Protein AF-K0DW41-F1 (afdb_monomer)

pLDDT: mean 79.43, std 17.38, range [34.5, 95.81]

Mean predicted aligned error: 8.84 Å

Sequence (82 aa):
MLLNRCTAQPMDNEEPAYLGILREGNLSFKHEIGFVALRDLPDPEACRTESIIFPDGSRALRMSAMKGESGWTRWTAMQPLH

Secondary structure (DSSP, 8-state):
------------S---HHHHHHHHTT---EEEEEEE--TTS--TT-EEEEEEE-TTS-EEEEEEESSSS--PPPPEEEPPP-

Solvent-accessible surface area (backbone atoms only — not comparable to full-atom values): 5110 Å² total; per-residue (Å²): 135,87,80,84,70,67,60,71,64,89,71,94,63,82,78,60,70,70,58,54,57,43,47,75,69,71,54,70,67,49,82,47,49,31,55,51,61,58,83,100,49,94,44,88,81,22,27,37,35,41,35,43,35,36,90,84,54,31,30,41,37,31,41,26,53,70,69,67,90,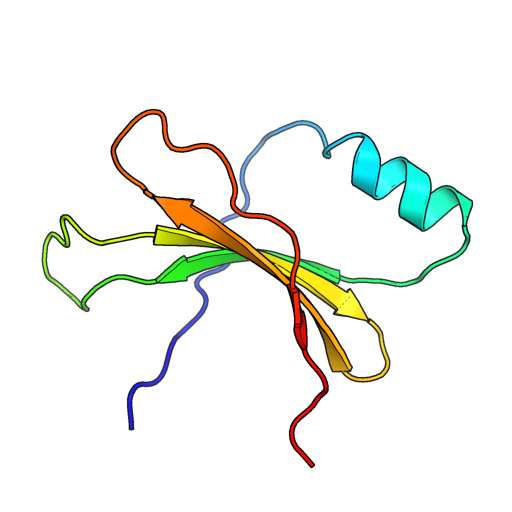56,62,70,50,72,77,41,84,42,75,57,86,130

Foldseek 3Di:
DDDPDFPFDDDPDDDPVVVVVCVVVVFDWDKGKGKDADPPDPGQAIKIKIWTAGPQRKIWIWIAGPDDPGDIDDTDIDHDDD

Structure (mmCIF, N/CA/C/O backbone):
data_AF-K0DW41-F1
#
_entry.id   AF-K0DW41-F1
#
loop_
_atom_site.group_PDB
_atom_site.id
_atom_site.type_symbol
_atom_site.label_atom_id
_atom_site.label_alt_id
_atom_site.label_comp_id
_atom_site.label_asym_id
_atom_site.label_entity_id
_atom_site.label_seq_id
_atom_site.pdbx_PDB_ins_code
_atom_site.Cartn_x
_atom_site.Cartn_y
_atom_site.Cartn_z
_atom_site.occupancy
_atom_site.B_iso_or_equiv
_atom_site.auth_seq_id
_atom_site.auth_comp_id
_atom_site.auth_asym_id
_atom_site.auth_atom_id
_atom_site.pdbx_PDB_model_num
ATOM 1 N N . MET A 1 1 ? -0.483 -19.927 -8.408 1.00 34.50 1 MET A N 1
ATOM 2 C CA . MET A 1 1 ? -0.432 -19.159 -7.145 1.00 34.50 1 MET A CA 1
ATOM 3 C C . MET A 1 1 ? 0.835 -18.315 -7.165 1.00 34.50 1 MET A C 1
ATOM 5 O O . MET A 1 1 ? 1.917 -18.879 -7.068 1.00 34.50 1 MET A O 1
ATOM 9 N N . LEU A 1 2 ? 0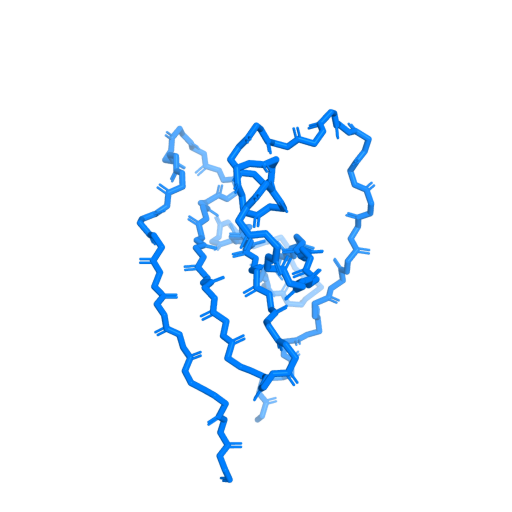.721 -17.004 -7.390 1.00 35.66 2 LEU A N 1
ATOM 10 C CA . LEU A 1 2 ? 1.855 -16.078 -7.295 1.00 35.66 2 LEU A CA 1
ATOM 11 C C . LEU A 1 2 ? 1.956 -15.623 -5.835 1.00 35.66 2 LEU A C 1
ATOM 13 O O . LEU A 1 2 ? 1.152 -14.822 -5.369 1.00 35.66 2 LEU A O 1
ATOM 17 N N . LEU A 1 3 ? 2.897 -16.207 -5.094 1.00 40.19 3 LEU A N 1
ATOM 18 C CA . LEU A 1 3 ? 3.212 -15.807 -3.724 1.00 40.19 3 LEU A CA 1
ATOM 19 C C . LEU A 1 3 ? 4.104 -14.559 -3.769 1.00 40.19 3 LEU A C 1
ATOM 21 O O . LEU A 1 3 ? 5.322 -14.676 -3.903 1.00 40.19 3 LEU A O 1
ATOM 25 N N . ASN A 1 4 ? 3.499 -13.374 -3.656 1.00 43.00 4 ASN A N 1
ATOM 26 C CA . ASN A 1 4 ? 4.231 -12.128 -3.419 1.00 43.00 4 ASN A CA 1
ATOM 27 C C . ASN A 1 4 ? 4.805 -12.166 -2.001 1.00 43.00 4 ASN A C 1
ATOM 29 O O . ASN A 1 4 ? 4.102 -11.957 -1.013 1.00 43.00 4 ASN A O 1
ATOM 33 N N . ARG A 1 5 ? 6.093 -12.492 -1.894 1.00 43.12 5 ARG A N 1
ATOM 34 C CA . ARG A 1 5 ? 6.829 -12.431 -0.634 1.00 43.12 5 ARG A CA 1
ATOM 35 C C . ARG A 1 5 ? 7.356 -11.005 -0.499 1.00 43.12 5 ARG A C 1
ATOM 37 O O . ARG A 1 5 ? 8.358 -10.668 -1.116 1.00 43.12 5 ARG A O 1
ATOM 44 N N . CYS A 1 6 ? 6.660 -10.173 0.273 1.00 47.59 6 CYS A N 1
ATOM 45 C CA . CYS A 1 6 ? 7.133 -8.840 0.635 1.00 47.59 6 CYS A CA 1
ATOM 46 C C . CYS A 1 6 ? 8.425 -8.984 1.452 1.00 47.59 6 CYS A C 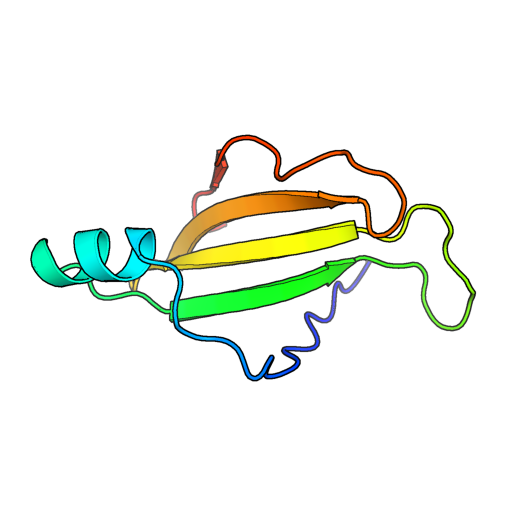1
ATOM 48 O O . CYS A 1 6 ? 8.388 -9.296 2.642 1.00 47.59 6 CYS A O 1
ATOM 50 N N . THR A 1 7 ? 9.581 -8.817 0.816 1.00 46.09 7 THR A N 1
ATOM 51 C CA . THR A 1 7 ? 10.853 -8.682 1.526 1.00 46.09 7 THR A CA 1
ATOM 52 C C . THR A 1 7 ? 10.923 -7.267 2.078 1.00 46.09 7 THR A C 1
ATOM 54 O O . THR A 1 7 ? 11.250 -6.334 1.347 1.00 46.09 7 THR A O 1
ATOM 57 N N . ALA A 1 8 ? 10.561 -7.105 3.352 1.00 48.62 8 ALA A N 1
ATOM 58 C CA . ALA A 1 8 ? 10.758 -5.855 4.073 1.00 48.62 8 ALA A CA 1
ATOM 59 C C . ALA A 1 8 ? 12.266 -5.595 4.169 1.00 48.62 8 ALA A C 1
ATOM 61 O O . ALA A 1 8 ? 12.977 -6.292 4.894 1.00 48.62 8 ALA A O 1
ATOM 62 N N . GLN A 1 9 ? 12.760 -4.636 3.394 1.00 45.84 9 GLN A N 1
ATOM 63 C CA . GLN A 1 9 ? 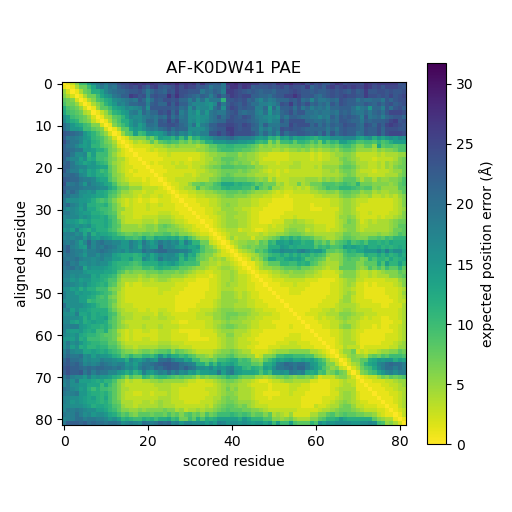14.124 -4.147 3.525 1.00 45.84 9 GLN A CA 1
ATOM 64 C C . GLN A 1 9 ? 14.063 -2.878 4.384 1.00 45.84 9 GLN A C 1
ATOM 66 O O . GLN A 1 9 ? 13.318 -1.961 4.029 1.00 45.84 9 GLN A O 1
ATOM 71 N N . PRO A 1 10 ? 14.770 -2.812 5.524 1.00 42.59 10 PRO A N 1
ATOM 72 C CA . PRO A 1 10 ? 14.833 -1.587 6.303 1.00 42.59 10 PRO A CA 1
ATOM 73 C C . PRO A 1 10 ? 15.638 -0.565 5.498 1.00 42.59 10 PRO A C 1
ATOM 75 O O . PRO A 1 10 ? 16.824 -0.764 5.240 1.00 42.59 10 PRO A O 1
ATOM 78 N N . MET A 1 11 ? 14.975 0.494 5.043 1.00 49.25 11 MET A N 1
ATOM 79 C CA . MET A 1 11 ? 15.658 1.652 4.480 1.00 49.25 11 MET A CA 1
ATOM 80 C C . MET A 1 11 ? 16.014 2.579 5.636 1.00 49.25 11 MET A C 1
ATOM 82 O O . MET A 1 11 ? 15.127 3.015 6.367 1.00 49.25 11 MET A O 1
ATOM 86 N N . ASP A 1 12 ? 17.304 2.870 5.780 1.00 55.66 12 ASP A N 1
ATOM 87 C CA . ASP A 1 12 ? 17.798 3.995 6.570 1.00 55.66 12 ASP A CA 1
ATOM 88 C C . ASP A 1 12 ? 17.324 5.268 5.865 1.00 55.66 12 ASP A C 1
ATOM 90 O O . ASP A 1 12 ? 17.870 5.646 4.832 1.00 55.66 12 ASP A O 1
ATOM 94 N N . ASN A 1 13 ? 16.226 5.853 6.332 1.00 52.66 13 ASN A N 1
ATOM 95 C CA . ASN A 1 13 ? 15.779 7.186 5.954 1.00 52.66 13 ASN A CA 1
ATOM 96 C C . ASN A 1 13 ? 14.780 7.676 6.995 1.00 52.66 13 ASN A C 1
ATOM 98 O O . ASN A 1 13 ? 13.934 6.921 7.473 1.00 52.66 13 ASN A O 1
ATOM 102 N N . GLU A 1 14 ? 14.912 8.953 7.327 1.00 63.44 14 GLU A N 1
ATOM 103 C CA . GLU A 1 14 ? 14.003 9.704 8.179 1.00 63.44 14 GLU A CA 1
ATOM 104 C C . GLU A 1 14 ? 12.545 9.385 7.830 1.00 63.44 14 GLU A 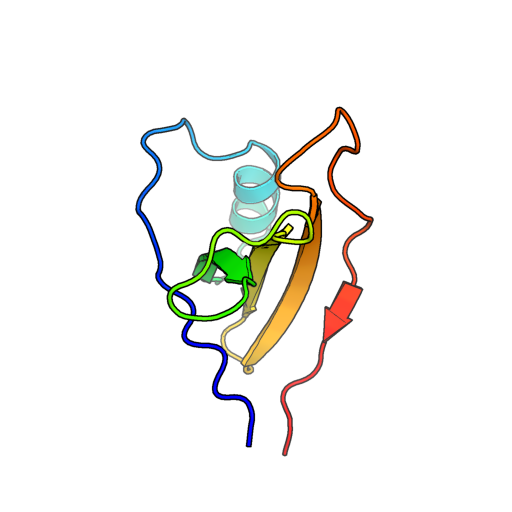C 1
ATOM 106 O O . GLU A 1 14 ? 12.161 9.305 6.657 1.00 63.44 14 GLU A O 1
ATOM 111 N N . GLU A 1 15 ? 11.743 9.129 8.859 1.00 69.50 15 GLU A N 1
ATOM 112 C CA . GLU A 1 15 ? 10.375 8.690 8.662 1.00 69.50 15 GLU A CA 1
ATOM 113 C C . GLU A 1 15 ? 9.574 9.749 7.883 1.00 69.50 15 GLU A C 1
ATOM 115 O O . GLU A 1 15 ? 9.608 10.929 8.243 1.00 69.50 15 GLU A O 1
ATOM 120 N N . PRO A 1 16 ? 8.829 9.369 6.827 1.00 82.19 16 PRO A N 1
ATOM 121 C CA . PRO A 1 16 ? 8.070 10.338 6.053 1.00 82.19 16 PRO A CA 1
ATOM 122 C C . PRO A 1 16 ? 7.112 11.164 6.924 1.00 82.19 16 PRO A C 1
ATOM 124 O O . PRO A 1 16 ? 6.297 10.602 7.654 1.00 82.19 16 PRO A O 1
ATOM 127 N N . ALA A 1 17 ? 7.135 12.495 6.782 1.00 83.75 17 ALA A N 1
ATOM 128 C CA . ALA A 1 17 ? 6.354 13.424 7.612 1.00 83.75 17 ALA A C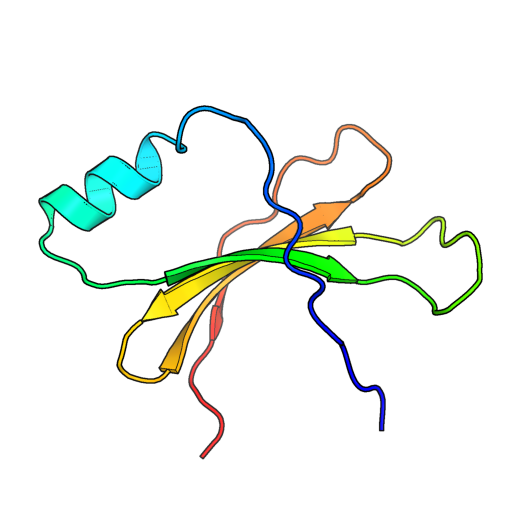A 1
ATOM 129 C C . ALA A 1 17 ? 4.848 13.099 7.691 1.00 83.75 17 ALA A C 1
ATOM 131 O O . ALA A 1 17 ? 4.202 13.323 8.713 1.00 83.75 17 ALA A O 1
ATOM 132 N N . TYR A 1 18 ? 4.277 12.523 6.629 1.00 84.62 18 TYR A N 1
ATOM 133 C CA . TYR A 1 18 ? 2.866 12.140 6.606 1.00 84.62 18 TYR A CA 1
ATOM 134 C C . TYR A 1 18 ? 2.533 10.988 7.578 1.00 84.62 18 TYR A C 1
ATOM 136 O O . TYR A 1 18 ? 1.389 10.886 8.015 1.00 84.62 18 TYR A O 1
ATOM 144 N N . LEU A 1 19 ? 3.500 10.138 7.949 1.00 88.38 19 LEU A N 1
ATOM 145 C CA . LEU A 1 19 ? 3.313 9.114 8.985 1.00 88.38 19 LEU A CA 1
ATOM 146 C C . LEU A 1 19 ? 3.220 9.745 10.378 1.00 88.38 19 LEU A C 1
ATOM 148 O O . LEU A 1 19 ? 2.453 9.261 11.210 1.00 88.38 19 LEU A O 1
ATOM 152 N N . GLY A 1 20 ? 3.928 10.857 10.603 1.00 85.19 20 GLY A N 1
ATOM 153 C CA . GLY A 1 20 ? 3.790 11.672 11.811 1.00 85.19 20 GLY A CA 1
ATOM 154 C C . GLY A 1 20 ? 2.354 12.160 12.003 1.00 85.19 20 GLY A C 1
ATOM 155 O O . GLY A 1 20 ? 1.769 11.933 13.058 1.00 85.19 20 GLY A O 1
ATOM 156 N N . ILE A 1 21 ? 1.736 12.688 10.941 1.00 87.44 21 ILE A N 1
ATOM 157 C CA . ILE A 1 21 ? 0.338 13.160 10.959 1.00 87.44 21 ILE A CA 1
ATOM 158 C C . ILE A 1 21 ? -0.638 12.037 11.353 1.00 87.44 21 ILE A C 1
ATOM 160 O O . ILE A 1 21 ? -1.568 12.253 12.128 1.00 87.44 21 ILE A O 1
ATOM 164 N N . LEU A 1 22 ? -0.435 10.814 10.851 1.00 86.88 22 LEU A N 1
ATOM 165 C CA . LEU A 1 22 ? -1.293 9.677 11.210 1.00 86.88 22 LEU A CA 1
ATOM 166 C C . LEU A 1 22 ? -1.164 9.308 12.693 1.00 86.88 22 LEU A C 1
ATOM 168 O O . LEU A 1 22 ? -2.162 8.975 13.335 1.00 86.88 22 LEU A O 1
ATOM 172 N N . ARG A 1 23 ? 0.047 9.397 13.250 1.00 87.38 23 ARG A N 1
ATOM 173 C CA . ARG A 1 23 ? 0.289 9.144 14.676 1.00 87.38 23 ARG A CA 1
ATOM 174 C C . ARG A 1 23 ? -0.268 10.241 15.571 1.00 87.38 23 ARG A C 1
ATOM 176 O O . ARG A 1 23 ? -0.813 9.916 16.620 1.00 87.38 23 ARG A O 1
ATOM 183 N N . GLU A 1 24 ? -0.196 11.503 15.153 1.00 88.50 24 GLU A N 1
ATOM 184 C CA . GLU A 1 24 ? -0.853 12.621 15.849 1.00 88.50 24 GLU A CA 1
ATOM 185 C C . GLU A 1 24 ? -2.369 12.401 15.960 1.00 88.50 24 GLU A C 1
ATOM 187 O O . GLU A 1 24 ? -2.977 12.723 16.978 1.00 88.50 24 GLU A O 1
ATOM 192 N N . GLY A 1 25 ? -2.974 11.766 14.950 1.00 85.12 25 GLY A N 1
ATOM 193 C CA . GLY A 1 25 ? -4.371 11.327 14.968 1.00 85.12 25 GLY A CA 1
ATOM 194 C C . GLY A 1 25 ? -4.669 10.112 15.859 1.00 85.12 25 GLY A C 1
ATOM 195 O O . GLY A 1 25 ? -5.780 9.5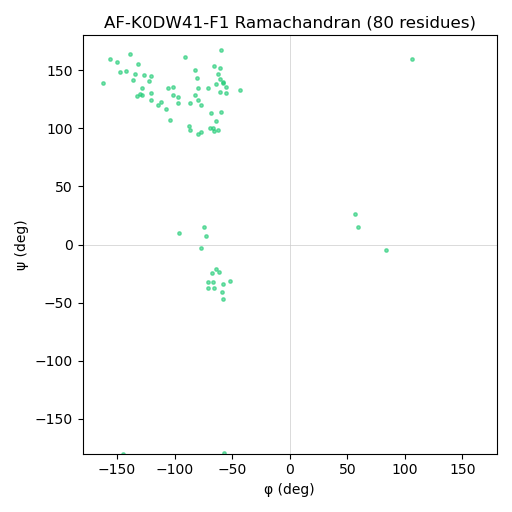90 15.794 1.00 85.12 25 GLY A O 1
ATOM 196 N N . ASN A 1 26 ? -3.709 9.634 16.661 1.00 85.88 26 ASN A N 1
ATOM 197 C CA . ASN A 1 26 ? -3.792 8.412 17.472 1.00 85.88 26 ASN A CA 1
ATOM 198 C C . ASN A 1 26 ? -4.112 7.135 16.668 1.00 85.88 26 ASN A C 1
ATOM 200 O O . ASN A 1 26 ? -4.653 6.167 17.210 1.00 85.88 26 ASN A O 1
ATOM 204 N N . LEU A 1 27 ? -3.768 7.094 15.376 1.00 87.12 27 LEU A N 1
ATOM 205 C CA . LEU A 1 27 ? -3.925 5.885 14.573 1.00 87.12 27 LEU A CA 1
ATOM 206 C C . LEU A 1 27 ? -2.774 4.917 14.856 1.00 87.12 27 LEU A C 1
ATOM 208 O O . LEU A 1 27 ? -1.601 5.245 14.683 1.00 87.12 27 LEU A O 1
ATOM 212 N N . SER A 1 28 ? -3.116 3.691 15.249 1.00 91.75 28 SER A N 1
ATOM 213 C CA . SER A 1 28 ? -2.157 2.585 15.304 1.00 91.75 28 SER A CA 1
ATOM 214 C C . SER A 1 28 ? -2.015 1.980 13.912 1.00 91.75 28 SER A C 1
ATOM 216 O O . SER A 1 28 ? -3.020 1.648 13.290 1.00 91.75 28 SER A O 1
ATOM 218 N N . PHE A 1 29 ? -0.790 1.825 13.416 1.00 93.25 29 PHE A N 1
ATOM 219 C CA . PHE A 1 29 ? -0.536 1.201 12.118 1.00 93.25 29 PHE A CA 1
ATOM 220 C C . PHE A 1 29 ? 0.875 0.617 12.036 1.00 93.25 29 PHE A C 1
ATOM 222 O O . PHE A 1 29 ? 1.787 1.033 12.752 1.00 93.25 29 PHE A O 1
ATOM 229 N N . LYS A 1 30 ? 1.061 -0.320 11.106 1.00 94.19 30 LYS A N 1
ATOM 230 C CA . LYS A 1 30 ? 2.369 -0.765 10.626 1.00 94.19 30 LYS A CA 1
ATOM 231 C C . LYS A 1 30 ? 2.655 -0.114 9.277 1.00 94.19 30 LYS A C 1
ATOM 233 O O . LYS A 1 30 ? 1.788 -0.090 8.408 1.00 94.19 30 LYS A O 1
ATOM 238 N N . HIS A 1 31 ? 3.870 0.385 9.095 1.00 93.56 31 HIS A N 1
ATOM 239 C CA . HIS A 1 31 ? 4.365 0.870 7.808 1.00 93.56 31 HIS A CA 1
ATOM 240 C C . HIS A 1 31 ? 5.269 -0.193 7.181 1.00 93.56 31 HIS A C 1
ATOM 242 O O . HIS A 1 31 ? 6.160 -0.723 7.844 1.00 93.56 31 HIS A O 1
ATOM 248 N N . GLU A 1 32 ? 5.006 -0.551 5.925 1.00 92.81 32 GLU A N 1
ATOM 249 C CA . GLU A 1 32 ? 5.784 -1.536 5.177 1.00 92.81 32 GLU A CA 1
ATOM 250 C C . GLU A 1 32 ? 6.183 -0.992 3.807 1.00 92.81 32 GLU A C 1
ATOM 252 O O . GLU A 1 32 ? 5.338 -0.558 3.022 1.00 92.81 32 GLU A O 1
ATOM 257 N N . ILE A 1 33 ? 7.474 -1.099 3.499 1.00 90.00 33 ILE A N 1
ATOM 258 C CA . ILE A 1 33 ? 8.019 -0.910 2.156 1.00 90.00 33 ILE A CA 1
ATOM 259 C C . ILE A 1 33 ? 8.378 -2.279 1.591 1.00 90.00 33 ILE A C 1
ATOM 261 O O . ILE A 1 33 ? 8.976 -3.114 2.273 1.00 90.00 33 ILE A O 1
ATOM 265 N N . GLY A 1 34 ? 8.006 -2.505 0.338 1.00 88.19 34 GLY A N 1
ATOM 266 C CA . GLY A 1 34 ? 8.249 -3.756 -0.362 1.00 88.19 34 GLY A CA 1
ATOM 267 C C . GLY A 1 34 ? 8.535 -3.544 -1.839 1.00 88.19 34 GLY A C 1
ATOM 268 O O . GLY A 1 34 ? 8.540 -2.421 -2.347 1.00 88.19 34 GLY A O 1
ATOM 269 N N . PHE A 1 35 ? 8.763 -4.657 -2.525 1.00 87.31 35 PHE A N 1
ATOM 270 C CA . PHE A 1 35 ? 9.021 -4.700 -3.955 1.00 87.31 35 PHE A CA 1
ATOM 271 C C . PHE A 1 35 ? 8.214 -5.838 -4.573 1.00 87.31 35 PHE A C 1
ATOM 273 O O . PHE A 1 35 ? 8.094 -6.914 -3.984 1.00 87.31 35 PHE A O 1
ATOM 280 N N . VAL A 1 36 ? 7.681 -5.600 -5.765 1.00 86.56 36 VAL A N 1
ATOM 281 C CA . VAL A 1 36 ? 7.098 -6.629 -6.626 1.00 86.56 36 VAL A CA 1
ATOM 282 C C . VAL A 1 36 ? 7.979 -6.703 -7.860 1.00 86.56 36 VAL A C 1
ATOM 284 O O . VAL A 1 36 ? 8.166 -5.701 -8.546 1.00 86.56 36 VAL A O 1
ATOM 287 N N . ALA A 1 37 ? 8.555 -7.877 -8.089 1.00 84.88 37 ALA A N 1
ATOM 288 C CA . ALA A 1 37 ? 9.432 -8.166 -9.211 1.00 84.88 37 ALA A CA 1
ATOM 289 C C . ALA A 1 37 ? 9.305 -9.645 -9.593 1.00 84.88 37 ALA A C 1
ATOM 291 O O . ALA A 1 37 ? 8.942 -10.487 -8.760 1.00 84.88 37 ALA A O 1
ATOM 292 N N . LEU A 1 38 ? 9.643 -9.969 -10.839 1.00 79.19 38 LEU A N 1
ATOM 293 C CA . LEU A 1 38 ? 9.861 -11.343 -11.272 1.00 79.19 38 LEU A CA 1
ATOM 294 C C . LEU A 1 38 ? 10.963 -11.998 -10.433 1.00 79.19 38 LEU A C 1
ATOM 296 O O . LEU A 1 38 ? 11.990 -11.405 -10.105 1.00 79.19 38 LEU A O 1
ATOM 300 N N . ARG A 1 39 ? 10.731 -13.259 -10.071 1.00 77.38 39 ARG A N 1
ATOM 301 C CA . ARG A 1 39 ? 11.664 -14.032 -9.255 1.00 77.38 39 ARG A CA 1
ATOM 302 C C . ARG A 1 39 ? 12.918 -14.382 -10.069 1.00 77.38 39 ARG A C 1
ATOM 304 O O . ARG A 1 39 ? 12.802 -14.858 -11.193 1.00 77.38 39 ARG A O 1
ATOM 311 N N . ASP A 1 40 ? 14.087 -14.205 -9.450 1.00 75.00 40 ASP A N 1
ATOM 312 C CA . ASP A 1 40 ? 15.412 -14.639 -9.929 1.00 75.00 40 ASP A CA 1
ATOM 313 C C . ASP A 1 40 ? 15.851 -14.060 -11.291 1.00 75.00 40 ASP A C 1
ATOM 315 O O . ASP A 1 40 ? 16.818 -14.536 -11.886 1.00 75.00 40 ASP A O 1
ATOM 319 N N . LEU A 1 41 ? 15.179 -13.012 -11.781 1.00 74.44 41 LEU A N 1
ATOM 320 C CA . LEU A 1 41 ? 15.488 -12.352 -13.049 1.00 74.44 41 LEU A CA 1
ATOM 321 C C . LEU A 1 41 ? 15.490 -10.826 -12.889 1.00 74.44 41 LEU A C 1
ATOM 323 O O . LEU A 1 41 ? 14.690 -10.294 -12.118 1.00 74.44 41 LEU A O 1
ATOM 327 N N . PRO A 1 42 ? 16.349 -10.099 -13.629 1.00 75.00 42 PRO A N 1
ATOM 328 C CA . PRO A 1 42 ? 16.233 -8.653 -13.745 1.00 75.00 42 PRO A CA 1
ATOM 329 C C . PRO A 1 42 ? 14.870 -8.300 -14.342 1.00 75.00 42 PRO A C 1
ATOM 331 O O . PRO A 1 42 ? 14.595 -8.623 -15.497 1.00 75.00 42 PRO A O 1
ATOM 334 N N . ASP A 1 43 ? 14.025 -7.648 -13.549 1.00 78.00 43 ASP A N 1
ATOM 335 C CA . ASP A 1 43 ? 12.688 -7.246 -13.966 1.00 78.00 43 ASP A CA 1
ATOM 336 C C . ASP A 1 43 ? 12.656 -5.737 -14.256 1.00 78.00 43 ASP A C 1
ATOM 338 O O . ASP A 1 43 ? 12.725 -4.933 -13.319 1.00 78.00 43 ASP A O 1
ATOM 342 N N . PRO A 1 44 ? 12.587 -5.322 -15.535 1.00 75.62 44 PRO A N 1
ATOM 343 C CA . PRO A 1 44 ? 12.469 -3.910 -15.885 1.00 75.62 44 PRO A CA 1
ATOM 344 C C . PRO A 1 44 ? 11.151 -3.292 -15.394 1.00 75.62 44 PRO A C 1
ATOM 346 O O . PRO A 1 44 ? 11.109 -2.078 -15.204 1.00 75.62 44 PRO A O 1
ATOM 349 N N . GLU A 1 45 ? 10.132 -4.115 -15.129 1.00 78.94 45 GLU A N 1
ATOM 350 C CA . GLU A 1 45 ? 8.816 -3.713 -14.626 1.00 78.94 45 GLU A CA 1
ATOM 351 C C . GLU A 1 45 ? 8.706 -3.840 -13.099 1.00 78.94 45 GLU A C 1
ATOM 353 O O . GLU A 1 45 ? 7.621 -3.688 -12.531 1.00 78.94 45 GLU A O 1
ATOM 358 N N . ALA A 1 46 ? 9.826 -4.087 -12.407 1.00 84.12 46 ALA A N 1
ATOM 359 C CA . ALA A 1 46 ? 9.837 -4.116 -10.955 1.00 84.12 46 ALA A CA 1
ATOM 360 C C . ALA A 1 46 ? 9.290 -2.800 -10.385 1.00 84.12 46 ALA A C 1
ATOM 362 O O . ALA A 1 46 ? 9.673 -1.694 -10.786 1.00 84.12 46 ALA A O 1
ATOM 363 N N . CYS A 1 47 ? 8.432 -2.913 -9.380 1.00 87.75 47 CYS A N 1
ATOM 364 C CA . CYS A 1 47 ? 7.853 -1.761 -8.709 1.00 87.75 47 CYS A CA 1
ATOM 365 C C . CYS A 1 47 ? 8.071 -1.828 -7.202 1.00 87.75 47 CYS A C 1
ATOM 367 O O . CYS A 1 47 ? 8.050 -2.894 -6.584 1.00 87.75 47 CYS A O 1
ATOM 369 N N . ARG A 1 48 ? 8.250 -0.656 -6.604 1.00 90.00 48 ARG A N 1
ATOM 370 C CA . ARG A 1 48 ? 8.207 -0.459 -5.161 1.00 90.00 48 ARG A CA 1
ATOM 371 C C . ARG A 1 48 ? 6.762 -0.368 -4.713 1.00 90.00 48 ARG A C 1
ATOM 373 O O . ARG A 1 48 ? 5.933 0.244 -5.382 1.00 90.00 48 ARG A O 1
ATOM 380 N N . THR A 1 49 ? 6.484 -0.925 -3.551 1.00 92.38 49 THR A N 1
ATOM 381 C CA . THR A 1 49 ? 5.191 -0.835 -2.882 1.00 92.38 49 THR A CA 1
ATOM 382 C C . THR A 1 49 ? 5.371 -0.194 -1.524 1.00 92.38 49 THR A C 1
ATOM 384 O O . THR A 1 49 ? 6.354 -0.461 -0.835 1.00 92.38 49 THR A O 1
ATOM 387 N N . GLU A 1 50 ? 4.386 0.584 -1.111 1.00 93.81 50 GLU A N 1
ATOM 388 C CA . GLU A 1 50 ? 4.320 1.140 0.229 1.00 93.81 50 GLU A CA 1
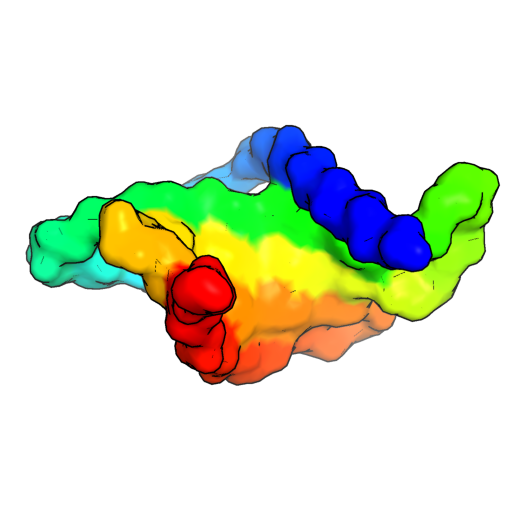ATOM 389 C C . GLU A 1 50 ? 2.925 0.936 0.801 1.00 93.81 50 GLU A C 1
ATOM 391 O O . GLU A 1 50 ? 1.930 1.273 0.155 1.00 93.81 50 GLU A O 1
ATOM 396 N N . SER A 1 51 ? 2.867 0.367 2.002 1.00 94.69 51 SER A N 1
ATOM 397 C CA . SER A 1 51 ? 1.634 -0.016 2.675 1.00 94.69 51 SER A CA 1
ATOM 398 C C . SER A 1 51 ? 1.582 0.545 4.093 1.00 94.69 51 SER A C 1
ATOM 400 O O . SER A 1 51 ? 2.530 0.410 4.864 1.00 94.69 51 SER A O 1
ATOM 402 N N . ILE A 1 52 ? 0.432 1.107 4.457 1.00 95.19 52 ILE A N 1
ATOM 403 C CA . ILE A 1 52 ? 0.049 1.421 5.837 1.00 95.19 52 ILE A CA 1
ATOM 404 C C . ILE A 1 52 ? -1.025 0.412 6.225 1.00 95.19 52 ILE A C 1
ATOM 406 O O . ILE A 1 52 ? -2.074 0.376 5.586 1.00 95.19 52 ILE A O 1
ATOM 410 N N . ILE A 1 53 ? -0.748 -0.431 7.215 1.00 95.12 53 ILE A N 1
ATOM 411 C CA . ILE A 1 53 ? -1.605 -1.549 7.624 1.00 95.12 53 ILE A CA 1
ATOM 412 C C . ILE A 1 53 ? -2.184 -1.246 9.001 1.00 95.12 53 ILE A C 1
ATOM 414 O O . ILE A 1 53 ? -1.433 -1.033 9.955 1.00 95.12 53 ILE A O 1
ATOM 418 N N . PHE A 1 54 ? -3.507 -1.247 9.103 1.00 93.81 54 PHE A N 1
ATOM 419 C CA . PHE A 1 54 ? -4.227 -1.000 10.347 1.00 93.81 54 PHE A CA 1
ATOM 420 C C . PHE A 1 54 ? -4.502 -2.315 11.106 1.00 93.81 54 PHE A C 1
ATOM 422 O O . PHE A 1 54 ? -4.426 -3.396 10.514 1.00 93.81 54 PHE A O 1
ATOM 429 N N . PRO A 1 55 ? -4.813 -2.264 12.418 1.00 94.38 55 PRO A N 1
ATOM 430 C CA . PRO A 1 55 ? -5.044 -3.458 13.238 1.00 94.38 55 PRO A CA 1
ATOM 431 C C . PRO A 1 55 ? -6.219 -4.327 12.778 1.00 94.38 55 PRO A C 1
ATOM 433 O O . PRO A 1 55 ? -6.240 -5.520 13.061 1.00 94.38 55 PRO A O 1
ATOM 436 N N . ASP A 1 56 ? -7.178 -3.740 12.061 1.00 92.00 56 ASP A N 1
ATOM 437 C CA . ASP A 1 56 ? -8.307 -4.450 11.452 1.00 92.00 56 ASP A CA 1
ATOM 438 C C . ASP A 1 56 ? -7.921 -5.213 10.168 1.00 92.00 56 ASP A C 1
ATOM 440 O O . ASP A 1 56 ? -8.750 -5.902 9.581 1.00 92.00 56 ASP A O 1
ATOM 444 N N . GLY A 1 57 ? -6.665 -5.107 9.722 1.00 92.75 57 GLY A N 1
ATOM 445 C CA . GLY A 1 57 ? -6.155 -5.730 8.503 1.00 92.75 57 GLY A CA 1
ATOM 446 C C . GLY A 1 57 ? -6.433 -4.933 7.225 1.00 92.75 57 GLY A C 1
ATOM 447 O O . GLY A 1 57 ? -5.933 -5.311 6.156 1.00 92.75 57 GLY A O 1
ATOM 448 N N . SER A 1 58 ? -7.177 -3.826 7.316 1.00 94.12 58 SER A N 1
ATOM 449 C CA . SER A 1 58 ? -7.309 -2.871 6.220 1.00 94.12 58 SER A CA 1
ATOM 450 C C . SER A 1 58 ? -5.969 -2.195 5.948 1.00 94.12 58 SER A C 1
ATOM 452 O O . SER A 1 58 ? -5.085 -2.114 6.811 1.00 94.12 58 SER A O 1
ATOM 454 N N . ARG A 1 59 ? -5.773 -1.739 4.709 1.00 95.25 59 ARG A N 1
ATOM 455 C CA . ARG A 1 59 ? -4.534 -1.057 4.345 1.00 95.25 59 ARG A CA 1
ATOM 456 C C . ARG A 1 59 ? -4.716 0.025 3.300 1.00 95.25 59 ARG A C 1
ATOM 458 O O . ARG A 1 59 ? -5.544 -0.099 2.403 1.00 95.25 59 ARG A O 1
ATOM 465 N N . ALA A 1 60 ? -3.881 1.052 3.384 1.00 95.81 60 ALA A N 1
ATOM 466 C CA . ALA A 1 60 ? -3.640 1.979 2.288 1.00 95.81 60 ALA A CA 1
ATOM 467 C C . ALA A 1 60 ? -2.367 1.544 1.553 1.00 95.81 60 ALA A C 1
ATOM 469 O O . ALA A 1 60 ? -1.329 1.371 2.186 1.00 95.81 60 ALA A O 1
ATOM 470 N N . LEU A 1 61 ? -2.446 1.361 0.236 1.00 94.88 61 LEU A N 1
ATOM 471 C CA . LEU A 1 61 ? -1.341 0.923 -0.618 1.00 94.88 61 LEU A CA 1
ATOM 472 C C . LEU A 1 61 ? -1.077 1.949 -1.720 1.00 94.88 61 LEU A C 1
ATOM 474 O O . LEU A 1 61 ? -2.011 2.489 -2.315 1.00 94.88 61 LEU A O 1
ATOM 478 N N . ARG A 1 62 ? 0.195 2.177 -2.035 1.00 93.94 62 ARG A N 1
ATOM 479 C CA . ARG A 1 62 ? 0.627 2.853 -3.262 1.00 93.94 62 ARG A CA 1
ATOM 480 C C . ARG A 1 62 ? 1.848 2.169 -3.862 1.00 93.94 62 ARG A C 1
ATOM 482 O O . ARG A 1 62 ? 2.518 1.375 -3.200 1.00 93.94 62 ARG A O 1
ATOM 489 N N . MET A 1 63 ? 2.124 2.471 -5.124 1.00 92.88 63 MET A N 1
ATOM 490 C CA . MET A 1 63 ? 3.200 1.850 -5.892 1.00 92.88 63 MET A CA 1
ATOM 491 C C . MET A 1 63 ? 4.038 2.917 -6.596 1.00 92.88 63 MET A C 1
ATOM 493 O O . MET A 1 63 ? 3.563 4.023 -6.842 1.00 92.88 63 MET A O 1
ATOM 497 N N . SER A 1 64 ? 5.289 2.616 -6.914 1.00 90.31 64 SER A N 1
ATOM 498 C CA . SER A 1 64 ? 6.111 3.425 -7.821 1.00 90.31 64 SER A CA 1
ATOM 499 C C . SER A 1 64 ? 6.973 2.511 -8.678 1.00 90.31 64 SER A C 1
ATOM 501 O O . SER A 1 64 ? 7.357 1.427 -8.233 1.00 90.31 64 SER A O 1
ATOM 503 N N . ALA A 1 65 ? 7.294 2.925 -9.902 1.00 86.25 65 ALA A N 1
ATOM 504 C CA . ALA A 1 65 ? 8.264 2.185 -10.697 1.00 86.25 65 ALA A CA 1
ATOM 505 C C . ALA A 1 65 ? 9.637 2.198 -9.998 1.00 86.25 65 ALA A C 1
ATOM 507 O O . ALA A 1 65 ? 10.018 3.172 -9.332 1.00 86.25 65 ALA A O 1
ATOM 508 N N . MET A 1 66 ? 10.404 1.115 -10.146 1.00 77.94 66 MET A N 1
ATOM 509 C CA . MET A 1 66 ? 11.826 1.124 -9.780 1.00 77.94 66 MET A CA 1
ATOM 510 C C . MET A 1 66 ? 12.629 2.049 -10.698 1.00 77.94 66 MET A C 1
ATOM 512 O O . MET A 1 66 ? 13.610 2.647 -10.260 1.00 77.94 66 MET A O 1
ATOM 516 N N . LYS A 1 67 ? 12.218 2.159 -11.968 1.00 67.81 67 LYS A N 1
ATOM 517 C CA . LYS A 1 67 ? 12.952 2.859 -13.022 1.00 67.81 67 LYS A CA 1
ATOM 518 C C . LYS A 1 67 ? 12.109 3.990 -13.612 1.00 67.81 67 LYS A C 1
ATOM 520 O O . LYS A 1 67 ? 11.013 3.757 -14.104 1.00 67.81 67 LYS A O 1
ATOM 525 N N . GLY A 1 68 ? 12.659 5.203 -13.592 1.00 60.59 68 GLY A N 1
ATOM 526 C CA . GLY A 1 68 ? 12.015 6.421 -14.092 1.00 60.59 68 GLY A CA 1
ATOM 527 C C . GLY A 1 68 ? 11.539 7.355 -12.977 1.00 60.59 68 GLY A C 1
ATOM 528 O O . GLY A 1 68 ? 11.349 6.945 -11.836 1.00 60.59 68 GLY A O 1
ATOM 529 N N . GLU A 1 69 ? 11.341 8.630 -13.318 1.00 58.12 69 GLU A N 1
ATOM 530 C CA . GLU A 1 69 ? 10.851 9.679 -12.406 1.00 58.12 69 GLU A CA 1
ATOM 531 C C . GLU A 1 69 ? 9.346 9.574 -12.108 1.00 58.12 69 GLU A C 1
ATOM 533 O O . GLU A 1 69 ? 8.732 10.520 -11.613 1.00 58.12 69 GLU A O 1
ATOM 538 N N . SER A 1 70 ? 8.708 8.440 -12.416 1.00 65.50 70 SER A N 1
ATOM 539 C CA . SER A 1 70 ? 7.318 8.230 -12.036 1.00 65.50 70 SER A CA 1
ATOM 540 C C . SER A 1 70 ? 7.264 8.146 -10.513 1.00 65.50 70 SER A C 1
ATOM 542 O O . SER A 1 70 ? 7.622 7.124 -9.920 1.00 65.50 70 SER A O 1
ATOM 544 N N . GLY A 1 71 ? 6.874 9.252 -9.882 1.00 84.12 71 GLY A N 1
ATOM 545 C CA . GLY A 1 71 ? 6.636 9.312 -8.450 1.00 84.12 71 GLY A CA 1
ATOM 546 C C . GLY A 1 71 ? 5.597 8.282 -8.004 1.00 84.12 71 GLY A C 1
ATOM 547 O O . GLY A 1 71 ? 5.048 7.505 -8.787 1.00 84.12 71 GLY A O 1
ATOM 548 N N . TRP A 1 72 ? 5.314 8.271 -6.710 1.00 90.31 72 TRP A N 1
ATOM 549 C CA . TRP A 1 72 ? 4.305 7.377 -6.162 1.00 90.31 72 TRP A CA 1
ATOM 550 C C . TRP A 1 72 ? 2.929 7.583 -6.806 1.00 90.31 72 TRP A C 1
ATOM 552 O O . TRP A 1 72 ? 2.484 8.716 -7.004 1.00 90.31 72 TRP A O 1
ATOM 562 N N . THR A 1 73 ? 2.220 6.483 -7.069 1.00 92.38 73 THR A N 1
ATOM 563 C CA . THR A 1 73 ? 0.790 6.529 -7.372 1.00 92.38 73 THR A CA 1
ATOM 564 C C . THR A 1 73 ? 0.023 7.147 -6.205 1.00 92.38 73 THR A C 1
ATOM 566 O O . THR A 1 73 ? 0.508 7.259 -5.073 1.00 92.38 73 THR A O 1
ATOM 569 N N . ARG A 1 74 ? -1.242 7.493 -6.456 1.00 92.81 74 ARG A N 1
ATOM 570 C CA . ARG A 1 74 ? -2.175 7.805 -5.371 1.00 92.81 74 ARG A CA 1
ATOM 571 C C . ARG A 1 74 ? -2.353 6.591 -4.457 1.00 92.81 74 ARG A C 1
ATOM 573 O O . ARG A 1 74 ? -2.228 5.445 -4.896 1.00 92.81 74 ARG A O 1
ATOM 580 N N . TRP A 1 75 ? -2.670 6.871 -3.198 1.00 94.94 75 TRP A N 1
ATOM 581 C CA . TRP A 1 75 ? -3.070 5.857 -2.232 1.00 94.94 75 TRP A CA 1
ATOM 582 C C . TRP A 1 75 ? -4.385 5.198 -2.648 1.00 94.94 75 TRP A C 1
ATOM 584 O O . TRP A 1 75 ? -5.322 5.877 -3.066 1.00 94.94 75 TRP A O 1
ATOM 594 N N . THR A 1 76 ? -4.450 3.881 -2.495 1.00 95.75 76 THR A N 1
ATOM 595 C CA . THR A 1 76 ? -5.653 3.065 -2.671 1.00 95.75 76 THR A CA 1
ATOM 596 C C . THR A 1 76 ? -5.959 2.342 -1.369 1.00 95.75 76 THR A C 1
ATOM 598 O O . THR A 1 76 ? -5.077 1.714 -0.787 1.00 95.75 76 THR A O 1
ATOM 601 N N . ALA A 1 77 ? -7.209 2.422 -0.916 1.00 94.81 77 ALA A N 1
AT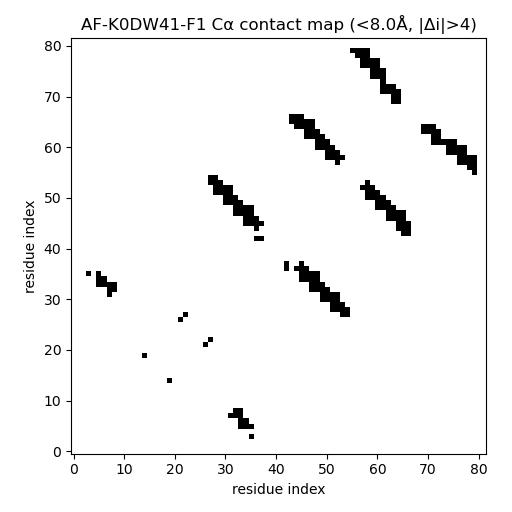OM 602 C CA . ALA A 1 77 ? -7.681 1.658 0.231 1.00 94.81 77 ALA A CA 1
ATOM 603 C C . ALA A 1 77 ? -8.000 0.217 -0.189 1.00 94.81 77 ALA A C 1
ATOM 605 O O . ALA A 1 77 ? -8.668 -0.012 -1.196 1.00 94.81 77 ALA A O 1
ATOM 606 N N . MET A 1 78 ? -7.548 -0.748 0.601 1.00 93.44 78 MET A N 1
ATOM 607 C CA . MET A 1 78 ? -7.816 -2.167 0.413 1.00 93.44 78 MET A CA 1
ATOM 608 C C . MET A 1 78 ? -8.355 -2.752 1.714 1.00 93.44 78 MET A C 1
ATOM 610 O O . MET A 1 78 ? -7.763 -2.584 2.781 1.00 93.44 78 MET A O 1
ATOM 614 N N . GLN A 1 79 ? -9.484 -3.440 1.604 1.00 92.06 79 GLN A N 1
ATOM 615 C CA . GLN A 1 79 ? -10.099 -4.158 2.714 1.00 92.06 79 GLN A CA 1
ATOM 616 C C . GLN A 1 79 ? -9.425 -5.527 2.892 1.00 92.06 79 GLN A C 1
ATOM 618 O O . GLN A 1 79 ? -8.926 -6.090 1.909 1.00 92.06 79 GLN A O 1
ATOM 623 N N . PRO A 1 80 ? -9.380 -6.070 4.119 1.00 89.75 80 PRO A N 1
ATOM 624 C CA . PRO A 1 80 ? -8.932 -7.438 4.333 1.00 89.75 80 PRO A CA 1
ATOM 625 C C . PRO A 1 80 ? -9.854 -8.410 3.582 1.00 89.75 80 PRO A C 1
ATOM 627 O O . PRO A 1 80 ? -11.063 -8.202 3.480 1.00 89.75 80 PRO A O 1
ATOM 630 N N . LEU A 1 81 ? -9.266 -9.465 3.019 1.00 81.69 81 LEU A N 1
ATOM 631 C CA . LEU A 1 81 ? -10.027 -10.554 2.410 1.00 81.69 81 LEU A CA 1
ATOM 632 C C . LEU A 1 81 ? -10.575 -11.434 3.541 1.00 81.69 81 LEU A C 1
ATOM 634 O O . LEU A 1 81 ? -9.784 -11.930 4.344 1.00 81.69 81 LEU A O 1
ATOM 638 N N . HIS A 1 82 ? -11.902 -11.563 3.614 1.00 65.56 82 HIS A N 1
ATOM 639 C CA . HIS A 1 82 ? -12.602 -12.445 4.554 1.00 65.56 82 HIS A CA 1
ATOM 640 C C . HIS A 1 82 ? -12.538 -13.908 4.113 1.00 65.56 82 HIS A C 1
ATOM 642 O O . HIS A 1 82 ? -12.621 -14.153 2.885 1.00 65.56 82 HIS A O 1
#

Organism: NCBI:txid1229205

Nearest PDB structures (foldseek):
  5jr8-assembly2_B  TM=4.859E-01  e=2.889E+00  Homo sapiens
  5grs-assembly1_A  TM=4.086E-01  e=1.864E+00  Schizosaccharomyces pombe 972h-
  4qae-assembly3_C  TM=5.291E-01  e=5.885E+00  Homo sapiens

Radius of gyration: 13.94 Å; Cα contacts (8 Å, |Δi|>4): 119; chains: 1; bounding box: 30×33×33 Å